Protein AF-A0A1Y3PPB9-F1 (afdb_monomer_lite)

Secondary structure (DSSP, 8-state):
--THHHHTTTT---HHHHHHHHHHHHHHHHHHHHHHHHHHHHHH---S-HHHHHHHHHHHHHHHHHHHHHHHHHHHTTT-TTHHHHHHHHHHHHHHHHHHHHHHHHHHHHH-

Structure (mmCIF, N/CA/C/O backbone):
data_AF-A0A1Y3PPB9-F1
#
_entry.id   AF-A0A1Y3PPB9-F1
#
loop_
_atom_site.group_PDB
_atom_site.id
_atom_site.type_symbol
_atom_site.label_atom_id
_atom_site.label_alt_id
_atom_site.label_comp_id
_atom_site.label_asym_id
_atom_site.label_entity_id
_atom_site.label_seq_id
_atom_site.pdbx_PDB_ins_code
_atom_site.Cartn_x
_atom_site.Cartn_y
_atom_site.Cartn_z
_atom_site.occupancy
_atom_site.B_iso_or_equiv
_atom_site.auth_seq_id
_atom_site.auth_comp_id
_atom_site.auth_asym_id
_atom_site.auth_atom_id
_atom_site.pdbx_PDB_model_num
ATOM 1 N N . MET A 1 1 ? -36.817 0.538 36.610 1.00 51.00 1 MET A N 1
ATOM 2 C CA . MET A 1 1 ? -36.492 -0.016 35.278 1.00 51.00 1 MET A CA 1
ATOM 3 C C . MET A 1 1 ? -35.249 0.720 34.820 1.00 51.00 1 MET A C 1
ATOM 5 O O . MET A 1 1 ? -35.303 1.914 34.554 1.00 51.00 1 MET A O 1
ATOM 9 N N . ASP A 1 2 ? -34.118 0.047 34.987 1.00 46.31 2 ASP A N 1
ATOM 10 C CA . ASP A 1 2 ? -32.889 0.657 35.489 1.00 46.31 2 ASP A CA 1
ATOM 11 C C . ASP A 1 2 ? -31.996 1.282 34.419 1.00 46.31 2 ASP A C 1
ATOM 13 O O . ASP A 1 2 ? -31.704 0.687 33.383 1.00 46.31 2 ASP A O 1
ATOM 17 N N . ILE A 1 3 ? -31.471 2.460 34.759 1.00 57.50 3 ILE A N 1
ATOM 18 C CA . ILE A 1 3 ? -30.460 3.248 34.030 1.00 57.50 3 ILE A CA 1
ATOM 19 C C . ILE A 1 3 ? -29.165 2.429 33.811 1.00 57.50 3 ILE A C 1
ATOM 21 O O . ILE A 1 3 ? -28.386 2.682 32.894 1.00 57.50 3 ILE A O 1
ATOM 25 N N . VAL A 1 4 ? -28.976 1.378 34.613 1.00 53.69 4 VAL A N 1
ATOM 26 C CA . VAL A 1 4 ? -27.880 0.401 34.535 1.00 53.69 4 VAL A CA 1
ATOM 27 C C . VAL A 1 4 ? -27.919 -0.411 33.230 1.00 53.69 4 VAL A C 1
ATOM 29 O O . VAL A 1 4 ? -26.874 -0.803 32.714 1.00 53.69 4 VAL A O 1
ATOM 32 N N . ASN A 1 5 ? -29.100 -0.608 32.634 1.00 50.78 5 ASN A N 1
ATOM 33 C CA . ASN A 1 5 ? -29.252 -1.413 31.418 1.00 50.78 5 ASN A CA 1
ATOM 34 C C . ASN A 1 5 ? -28.851 -0.663 30.130 1.00 50.78 5 ASN A C 1
ATOM 36 O O . ASN A 1 5 ? -28.618 -1.287 29.096 1.00 50.78 5 ASN A O 1
ATOM 40 N N . LEU A 1 6 ? -28.716 0.671 30.180 1.00 48.25 6 LEU A N 1
ATOM 41 C CA . LEU A 1 6 ? -28.335 1.476 29.011 1.00 48.25 6 LEU A CA 1
ATOM 42 C C . LEU A 1 6 ? -26.819 1.454 28.748 1.00 48.25 6 LEU A C 1
ATOM 44 O O . LEU A 1 6 ? -26.386 1.563 27.602 1.00 48.25 6 LEU A O 1
ATOM 48 N N . TYR A 1 7 ? -26.006 1.256 29.791 1.00 45.66 7 TYR A N 1
ATOM 49 C CA . TYR A 1 7 ? -24.545 1.181 29.664 1.00 45.66 7 TYR A CA 1
ATOM 50 C C . TYR A 1 7 ? -24.053 -0.172 29.134 1.00 45.66 7 TYR A C 1
ATOM 52 O O . TYR A 1 7 ? -22.996 -0.234 28.505 1.00 45.66 7 TYR A O 1
ATOM 60 N N . PHE A 1 8 ? -24.826 -1.246 29.311 1.00 44.25 8 PHE A N 1
ATOM 61 C CA . PHE A 1 8 ? -24.428 -2.586 28.865 1.00 44.25 8 PHE A CA 1
ATOM 62 C C . PHE A 1 8 ? -24.563 -2.806 27.348 1.00 44.25 8 PHE A C 1
ATOM 64 O O . PHE A 1 8 ? -23.930 -3.705 26.797 1.00 44.25 8 PHE A O 1
ATOM 71 N N . PHE A 1 9 ? -25.325 -1.965 26.638 1.00 46.69 9 PHE A N 1
ATOM 72 C CA . PHE A 1 9 ? -25.533 -2.100 25.189 1.00 46.69 9 PHE A CA 1
ATOM 73 C C . PHE A 1 9 ? -24.517 -1.344 24.313 1.00 46.69 9 PHE A C 1
ATOM 75 O O . PHE A 1 9 ? -24.491 -1.541 23.097 1.00 46.69 9 PHE A O 1
ATOM 82 N N . SER A 1 10 ? -23.644 -0.511 24.890 1.00 42.28 10 SER A N 1
ATOM 83 C CA . SER A 1 10 ? -22.776 0.389 24.107 1.00 42.28 10 SER A CA 1
ATOM 84 C C . SER A 1 10 ? -21.452 -0.229 23.622 1.00 42.28 10 SER A C 1
ATOM 86 O O . SER A 1 10 ? -20.702 0.439 22.911 1.00 42.28 10 SER A O 1
ATOM 88 N N . GLN A 1 11 ? -21.134 -1.478 23.968 1.00 44.81 11 GLN A N 1
ATOM 89 C CA . GLN A 1 11 ? -19.841 -2.105 23.637 1.00 44.81 11 GLN A CA 1
ATOM 90 C C . GLN A 1 11 ? -19.983 -3.341 22.740 1.00 44.81 11 GLN A C 1
ATOM 92 O O . GLN A 1 11 ? -19.147 -4.242 22.770 1.00 44.81 11 GLN A O 1
ATOM 97 N N . LYS A 1 12 ? -21.006 -3.395 21.875 1.00 44.78 12 LYS A N 1
ATOM 98 C CA . LYS A 1 12 ? -20.983 -4.341 20.749 1.00 44.78 12 LYS A CA 1
ATOM 99 C C . LYS A 1 12 ? -20.010 -3.808 19.695 1.00 44.78 12 LYS A C 1
ATOM 101 O O . LYS A 1 12 ? -20.409 -3.228 18.680 1.00 44.78 12 LYS A O 1
ATOM 106 N N . THR A 1 13 ? -18.713 -3.959 19.968 1.00 52.16 13 THR A N 1
ATOM 107 C CA . THR A 1 13 ? -17.656 -3.791 18.973 1.00 52.16 13 THR A CA 1
ATOM 108 C C . THR A 1 13 ? -18.064 -4.643 17.777 1.00 52.16 13 THR A C 1
ATOM 110 O O . THR A 1 13 ? -18.261 -5.849 17.872 1.00 52.16 13 THR A O 1
ATOM 113 N N . ASN A 1 14 ? -18.365 -3.998 16.651 1.00 54.97 14 ASN A N 1
ATOM 114 C CA . ASN A 1 14 ? -18.750 -4.738 15.458 1.00 54.97 14 ASN A CA 1
ATOM 115 C C . ASN A 1 14 ? -17.511 -5.537 15.025 1.00 54.97 14 ASN A C 1
ATOM 117 O O . ASN A 1 14 ? -16.546 -4.885 14.621 1.00 54.97 14 ASN A O 1
ATOM 121 N N . PRO A 1 15 ? -17.517 -6.881 15.065 1.00 56.66 15 PRO A N 1
ATOM 122 C CA . PRO A 1 15 ? -16.328 -7.693 14.780 1.00 56.66 15 PRO A CA 1
ATOM 123 C C . PRO A 1 15 ? -15.737 -7.386 13.394 1.00 56.66 15 PRO A C 1
ATOM 125 O O . PRO A 1 15 ? -14.522 -7.363 13.215 1.00 56.66 15 PRO A O 1
ATOM 128 N N . ASN A 1 16 ? -16.587 -6.987 12.444 1.00 65.38 16 ASN A N 1
ATOM 129 C CA . ASN A 1 16 ? -16.172 -6.604 11.095 1.00 65.38 16 ASN A CA 1
ATOM 130 C C . ASN A 1 16 ? -15.312 -5.322 11.053 1.00 65.3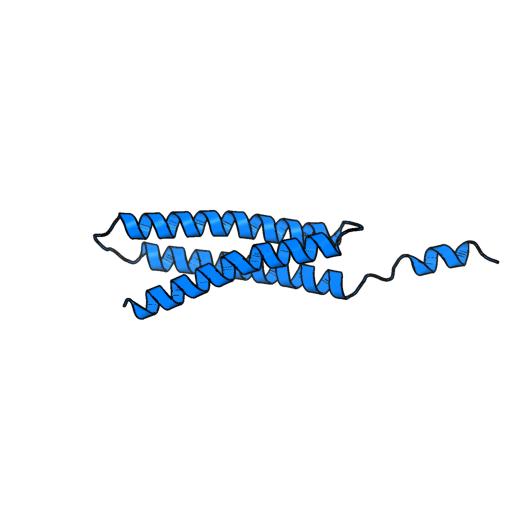8 16 ASN A C 1
ATOM 132 O O . ASN A 1 16 ? -14.542 -5.154 10.117 1.00 65.38 16 ASN A O 1
ATOM 136 N N . ARG A 1 17 ? -15.401 -4.417 12.044 1.00 65.81 17 ARG A N 1
ATOM 137 C CA . ARG A 1 17 ? -14.576 -3.187 12.091 1.00 65.81 17 ARG A CA 1
ATOM 138 C C . ARG A 1 17 ? -13.100 -3.522 12.260 1.00 65.81 17 ARG A C 1
ATOM 140 O O . ARG A 1 17 ? -12.266 -2.988 11.541 1.00 65.81 17 ARG A O 1
ATOM 147 N N . PHE A 1 18 ? -12.811 -4.417 13.199 1.00 72.06 18 PHE A N 1
ATOM 148 C CA . PHE A 1 18 ? -11.450 -4.824 13.514 1.00 72.06 18 PHE A CA 1
ATOM 149 C C . PHE A 1 18 ? -10.828 -5.614 12.360 1.00 72.06 18 PHE A C 1
ATOM 151 O O . PHE A 1 18 ? -9.689 -5.347 11.995 1.00 72.06 18 PHE A O 1
ATOM 158 N N . GLY A 1 19 ? -11.603 -6.514 11.740 1.00 72.75 19 GLY A N 1
ATOM 159 C CA . GLY A 1 19 ? -11.166 -7.279 10.570 1.00 72.75 19 GLY A CA 1
ATOM 160 C C . GLY A 1 19 ? -10.708 -6.379 9.422 1.00 72.75 19 GLY A C 1
ATOM 161 O O . GLY A 1 19 ? -9.553 -6.454 9.028 1.00 72.75 19 GLY A O 1
ATOM 162 N N . PHE A 1 20 ? -11.561 -5.462 8.949 1.00 68.56 20 PHE A N 1
ATOM 163 C CA . PHE A 1 20 ? -11.193 -4.554 7.851 1.00 68.56 20 PHE A CA 1
ATOM 164 C C . PHE A 1 20 ? -9.998 -3.655 8.190 1.00 68.56 20 PHE A C 1
ATOM 166 O O . PHE A 1 20 ? -9.134 -3.438 7.343 1.00 68.56 20 PHE A O 1
ATOM 173 N N . ALA A 1 21 ? -9.924 -3.166 9.428 1.00 71.56 21 ALA A N 1
ATOM 174 C CA . ALA A 1 21 ? -8.815 -2.341 9.887 1.00 71.56 21 ALA A CA 1
ATOM 175 C C . ALA A 1 21 ? -7.488 -3.111 9.861 1.00 71.56 21 ALA A C 1
ATOM 177 O O . ALA A 1 21 ? -6.514 -2.653 9.263 1.00 71.56 21 ALA A O 1
ATOM 178 N N . LEU A 1 22 ? -7.471 -4.315 10.437 1.00 74.06 22 LEU A N 1
ATOM 179 C CA . LEU A 1 22 ? -6.297 -5.179 10.451 1.00 74.06 22 LEU A CA 1
ATOM 180 C C . LEU A 1 22 ? -5.897 -5.603 9.032 1.00 74.06 22 LEU A C 1
ATOM 182 O O . LEU A 1 22 ? -4.720 -5.553 8.691 1.00 74.06 22 LEU A O 1
ATOM 186 N N . THR A 1 23 ? -6.862 -5.956 8.179 1.00 74.12 23 THR A N 1
ATOM 187 C CA . THR A 1 23 ? -6.589 -6.323 6.784 1.00 74.12 23 THR A CA 1
ATOM 188 C C . THR A 1 23 ? -6.014 -5.148 5.995 1.00 74.12 23 THR A C 1
ATOM 190 O O . THR A 1 23 ? -5.052 -5.346 5.262 1.00 74.12 23 THR A O 1
ATOM 193 N N . SER A 1 24 ? -6.533 -3.926 6.169 1.00 72.62 24 SER A N 1
ATOM 194 C CA . SER A 1 24 ? -5.975 -2.722 5.529 1.00 72.62 24 SER A CA 1
ATOM 195 C C . SER A 1 24 ? -4.544 -2.433 5.982 1.00 72.62 24 SER A C 1
ATOM 197 O O . SER A 1 24 ? -3.688 -2.109 5.165 1.00 72.62 24 SER A O 1
ATOM 199 N N . PHE A 1 25 ? -4.260 -2.635 7.271 1.00 74.00 25 PHE A N 1
ATOM 200 C CA . PHE A 1 25 ? -2.926 -2.467 7.830 1.00 74.00 25 PHE A CA 1
ATOM 201 C C . PHE A 1 25 ? -1.936 -3.492 7.259 1.00 74.00 25 PHE A C 1
ATOM 203 O O . PHE A 1 25 ? -0.852 -3.118 6.817 1.00 74.00 25 PHE A O 1
ATOM 210 N N . ILE A 1 26 ? -2.328 -4.771 7.206 1.00 78.31 26 ILE A N 1
ATOM 211 C CA . ILE A 1 26 ? -1.514 -5.851 6.627 1.00 78.31 26 ILE A CA 1
ATOM 212 C C . ILE A 1 26 ? -1.285 -5.615 5.129 1.00 78.31 26 ILE A C 1
ATOM 214 O O . ILE A 1 26 ? -0.151 -5.718 4.669 1.00 78.31 26 ILE A O 1
ATOM 218 N N . LEU A 1 27 ? -2.330 -5.262 4.374 1.00 76.62 27 LEU A N 1
ATOM 219 C CA . LEU A 1 27 ? -2.216 -4.943 2.946 1.00 76.62 27 LEU A CA 1
ATOM 220 C C . LEU A 1 27 ? -1.306 -3.743 2.700 1.00 76.62 27 LEU A C 1
ATOM 222 O O . LEU A 1 27 ? -0.481 -3.798 1.796 1.00 76.62 27 LEU A O 1
ATOM 226 N N . GLY A 1 28 ? -1.418 -2.691 3.511 1.00 74.69 28 GLY A N 1
ATOM 227 C CA . GLY A 1 28 ? -0.544 -1.526 3.414 1.00 74.69 28 GLY A CA 1
ATOM 228 C C . GLY A 1 28 ? 0.922 -1.874 3.675 1.00 74.69 28 GLY A C 1
ATOM 229 O O . GLY A 1 28 ? 1.797 -1.466 2.914 1.00 74.69 28 GLY A O 1
ATOM 230 N N . LEU A 1 29 ? 1.195 -2.683 4.705 1.00 77.75 29 LEU A N 1
ATOM 231 C CA . LEU A 1 29 ? 2.540 -3.190 5.005 1.00 77.75 29 LEU A CA 1
ATOM 232 C C . LEU A 1 29 ? 3.110 -4.030 3.858 1.00 77.75 29 LEU A C 1
ATOM 234 O O . LEU A 1 29 ? 4.241 -3.798 3.433 1.00 77.75 29 LEU A O 1
ATOM 238 N N . LEU A 1 30 ? 2.325 -4.974 3.332 1.00 79.31 30 LEU A N 1
ATOM 239 C CA . LEU A 1 30 ? 2.720 -5.786 2.180 1.00 79.31 30 LEU A CA 1
ATOM 240 C C . LEU A 1 30 ? 2.943 -4.927 0.933 1.00 79.31 30 LEU A C 1
ATOM 242 O O . LEU A 1 30 ? 3.903 -5.155 0.204 1.00 79.31 30 LEU A O 1
ATOM 246 N N . GLY A 1 31 ? 2.099 -3.916 0.717 1.00 78.00 31 GLY A N 1
ATOM 247 C CA . GLY A 1 31 ? 2.231 -2.952 -0.368 1.00 78.00 31 GLY A CA 1
ATOM 248 C C . GLY A 1 31 ? 3.551 -2.190 -0.307 1.00 78.00 31 GLY A C 1
ATOM 249 O O . GLY A 1 31 ? 4.241 -2.109 -1.316 1.00 78.00 31 GLY A O 1
ATOM 250 N N . ILE A 1 32 ? 3.948 -1.700 0.873 1.00 77.88 32 ILE A N 1
ATOM 251 C CA . ILE A 1 32 ? 5.250 -1.040 1.074 1.00 77.88 32 ILE A CA 1
ATOM 252 C C . ILE A 1 32 ? 6.408 -2.004 0.786 1.00 77.88 32 ILE A C 1
ATOM 254 O O . ILE A 1 32 ? 7.380 -1.624 0.136 1.00 77.88 32 ILE A O 1
ATOM 258 N N . LEU A 1 33 ? 6.304 -3.251 1.245 1.00 81.50 33 LEU A N 1
ATOM 259 C CA . LEU A 1 33 ? 7.348 -4.260 1.065 1.00 81.50 33 LEU A CA 1
ATOM 260 C C . LEU A 1 33 ? 7.534 -4.610 -0.423 1.00 81.50 33 LEU A C 1
ATOM 262 O O . LEU A 1 33 ? 8.660 -4.639 -0.912 1.00 81.50 33 LEU A O 1
ATOM 266 N N . LEU A 1 34 ? 6.432 -4.773 -1.162 1.00 80.94 34 LEU A N 1
ATOM 267 C CA . LEU A 1 34 ? 6.429 -4.948 -2.621 1.00 80.94 34 LEU A CA 1
ATOM 268 C C . LEU A 1 34 ? 7.020 -3.746 -3.361 1.00 80.94 34 LEU A C 1
ATOM 270 O O . LEU A 1 34 ? 7.756 -3.915 -4.327 1.00 80.94 34 LEU A O 1
ATOM 274 N N . LEU A 1 35 ? 6.728 -2.533 -2.899 1.00 81.25 35 LEU A N 1
ATOM 275 C CA . LEU A 1 35 ? 7.258 -1.295 -3.470 1.00 81.25 35 LEU A CA 1
ATOM 276 C C . LEU A 1 35 ? 8.784 -1.222 -3.323 1.00 81.25 35 LEU A C 1
ATOM 278 O O . LEU A 1 35 ? 9.479 -0.785 -4.238 1.00 81.25 35 LEU A O 1
ATOM 282 N N . LEU A 1 36 ? 9.307 -1.706 -2.195 1.00 80.81 36 LEU A N 1
ATOM 283 C CA . LEU A 1 36 ? 10.742 -1.787 -1.936 1.00 80.81 36 LEU A CA 1
ATOM 284 C C . LEU A 1 36 ? 11.421 -2.816 -2.854 1.00 80.81 36 LEU A C 1
ATOM 286 O O . LEU A 1 36 ? 12.474 -2.523 -3.415 1.00 80.81 36 LEU A O 1
ATOM 290 N N . VAL A 1 37 ? 10.786 -3.974 -3.074 1.00 81.38 37 VAL A N 1
ATOM 291 C CA . VAL A 1 37 ? 11.243 -4.967 -4.063 1.00 81.38 37 VAL A CA 1
ATOM 292 C C . VAL A 1 37 ? 11.266 -4.359 -5.465 1.00 81.38 37 VAL A C 1
ATOM 294 O O . VAL A 1 37 ? 12.295 -4.430 -6.128 1.00 81.38 37 VAL A O 1
ATOM 297 N N . LEU A 1 38 ? 10.185 -3.686 -5.879 1.00 78.31 38 LEU A N 1
ATOM 298 C CA . LEU A 1 38 ? 10.102 -3.015 -7.178 1.00 78.31 38 LEU A CA 1
ATOM 299 C C . LEU A 1 38 ? 11.248 -2.008 -7.361 1.00 78.31 38 LEU A C 1
ATOM 301 O O . LEU A 1 38 ? 11.888 -2.006 -8.405 1.00 78.31 38 LEU A O 1
ATOM 305 N N . PHE A 1 39 ? 11.554 -1.190 -6.348 1.00 76.50 39 PHE A N 1
ATOM 306 C CA . PHE A 1 39 ? 12.665 -0.233 -6.413 1.00 76.50 39 PHE A CA 1
ATOM 307 C C . PHE A 1 39 ? 14.027 -0.905 -6.603 1.00 76.50 39 PHE A C 1
ATOM 309 O O . PHE A 1 39 ? 14.841 -0.406 -7.377 1.00 76.50 39 PHE A O 1
ATOM 316 N N . ILE A 1 40 ? 14.277 -2.024 -5.917 1.00 77.62 40 ILE A N 1
ATOM 317 C CA . ILE A 1 40 ? 15.527 -2.783 -6.061 1.00 77.62 40 ILE A CA 1
ATOM 318 C C . ILE A 1 40 ? 15.620 -3.377 -7.469 1.00 77.62 40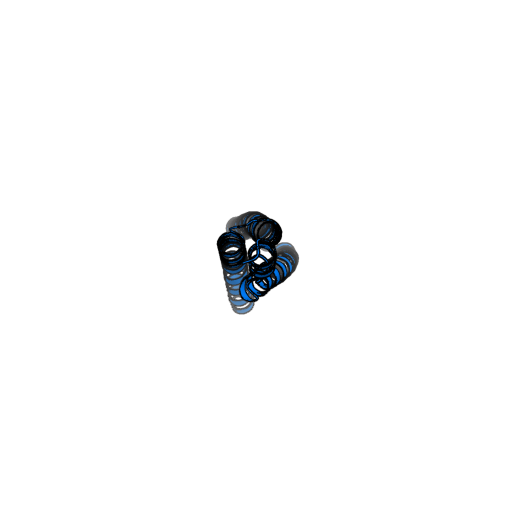 ILE A C 1
ATOM 320 O O . ILE A 1 40 ? 16.650 -3.226 -8.121 1.00 77.62 40 ILE A O 1
ATOM 324 N N . THR A 1 41 ? 14.547 -4.007 -7.956 1.00 74.12 41 THR A N 1
ATOM 325 C CA . THR A 1 41 ? 14.518 -4.629 -9.286 1.00 74.12 41 THR A CA 1
ATOM 326 C C . THR A 1 41 ? 14.698 -3.579 -10.380 1.00 74.12 41 THR A C 1
ATOM 328 O O . THR A 1 41 ? 15.612 -3.688 -11.187 1.00 74.12 41 THR A O 1
ATOM 331 N N . VAL A 1 42 ? 13.911 -2.503 -10.351 1.00 72.00 42 VAL A N 1
ATOM 332 C CA . VAL A 1 42 ? 13.970 -1.407 -11.332 1.00 72.00 42 VAL A CA 1
ATOM 333 C C . VAL A 1 42 ? 15.318 -0.680 -11.277 1.00 72.00 42 VAL A C 1
ATOM 335 O O . VAL A 1 42 ? 15.881 -0.374 -12.321 1.00 72.00 42 VAL A O 1
ATOM 338 N N . GLY A 1 43 ? 15.875 -0.448 -10.083 1.00 67.81 43 GLY A N 1
ATOM 339 C CA . GLY A 1 43 ? 17.188 0.187 -9.916 1.00 67.81 43 GLY A CA 1
ATOM 340 C C . GLY A 1 43 ? 18.370 -0.688 -10.345 1.00 67.81 43 GLY A C 1
ATOM 341 O O . GLY A 1 43 ? 19.447 -0.162 -10.615 1.00 67.81 43 GLY A O 1
ATOM 342 N N . SER A 1 44 ? 18.183 -2.010 -10.417 1.00 67.94 44 SER A N 1
ATOM 343 C CA . SER A 1 44 ? 19.205 -2.950 -10.893 1.00 67.94 44 SER A CA 1
ATOM 344 C C . SER A 1 44 ? 19.247 -3.095 -12.417 1.00 67.94 44 SER A C 1
ATOM 346 O O . SER A 1 44 ? 20.255 -3.555 -12.953 1.00 67.94 44 SER A O 1
ATOM 348 N N . ILE A 1 45 ? 18.189 -2.678 -13.124 1.00 66.50 45 ILE A N 1
ATOM 349 C CA . ILE A 1 45 ? 18.121 -2.772 -14.583 1.00 66.50 45 ILE A CA 1
ATOM 350 C C . ILE A 1 45 ? 18.829 -1.558 -15.192 1.00 66.50 45 ILE A C 1
ATOM 352 O O . ILE A 1 45 ? 18.292 -0.457 -15.296 1.00 66.50 45 ILE A O 1
ATOM 356 N N . GLN A 1 46 ? 20.072 -1.772 -15.606 1.00 56.69 46 GLN A N 1
ATOM 357 C CA . GLN A 1 46 ? 20.882 -0.804 -16.338 1.00 56.69 46 GLN A CA 1
ATOM 358 C C . GLN A 1 46 ? 20.408 -0.793 -17.801 1.00 56.69 46 GLN A C 1
ATOM 360 O O . GLN A 1 46 ? 20.834 -1.630 -18.590 1.00 56.69 46 GLN A O 1
ATOM 365 N N . SER A 1 47 ? 19.480 0.088 -18.185 1.00 55.22 47 SER A N 1
ATOM 366 C CA . SER A 1 47 ? 19.064 0.163 -19.596 1.00 55.22 47 SER A CA 1
ATOM 367 C C . SER A 1 47 ? 18.758 1.578 -20.084 1.00 55.22 47 SER A C 1
ATOM 369 O O . SER A 1 47 ? 18.313 2.442 -19.336 1.00 55.22 47 SER A O 1
ATOM 371 N N . GLU A 1 48 ? 19.036 1.786 -21.372 1.00 54.53 48 GLU A N 1
ATOM 372 C CA . GLU A 1 48 ? 19.156 3.067 -22.083 1.00 54.53 48 GLU A CA 1
ATOM 373 C C . GLU A 1 48 ? 17.835 3.845 -22.283 1.00 54.53 48 GLU A C 1
ATOM 375 O O . GLU A 1 48 ? 17.829 4.916 -22.888 1.00 54.53 48 GLU A O 1
ATOM 380 N N . THR A 1 49 ? 16.699 3.348 -21.784 1.00 59.16 49 THR A N 1
ATOM 381 C CA . THR A 1 49 ? 15.377 3.977 -21.964 1.00 59.16 49 THR A CA 1
ATOM 382 C C . THR A 1 49 ? 14.918 4.732 -20.716 1.00 59.16 49 THR A C 1
ATOM 384 O O . THR A 1 49 ? 13.956 4.336 -20.057 1.00 59.16 49 THR A O 1
ATOM 387 N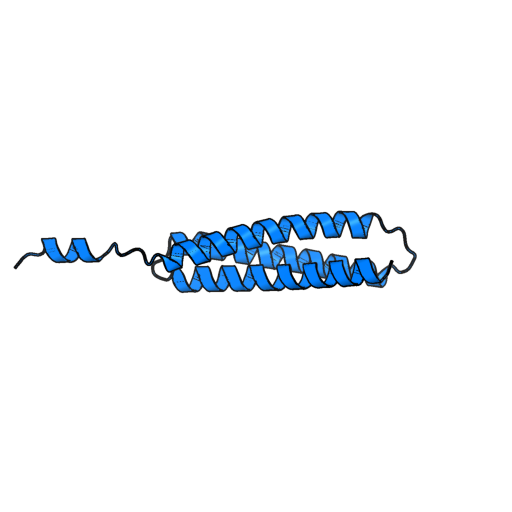 N . ASP A 1 50 ? 15.581 5.850 -20.418 1.00 66.62 50 ASP A N 1
ATOM 388 C CA . ASP A 1 50 ? 15.375 6.703 -19.228 1.00 66.62 50 ASP A CA 1
ATOM 389 C C . ASP A 1 50 ? 13.902 7.064 -18.923 1.00 66.62 50 ASP A C 1
ATOM 391 O O . ASP A 1 50 ? 13.503 7.212 -17.766 1.00 66.62 50 ASP A O 1
ATOM 395 N N . SER A 1 51 ? 13.049 7.193 -19.946 1.00 70.31 51 SER A N 1
ATOM 396 C CA . SER A 1 51 ? 11.671 7.675 -19.779 1.00 70.31 51 SER A CA 1
ATOM 397 C C . SER A 1 51 ? 10.714 6.654 -19.150 1.00 70.31 51 SER A C 1
ATOM 399 O O . SER A 1 51 ? 9.835 7.040 -18.375 1.00 70.31 51 SER A O 1
ATOM 401 N N . ALA A 1 52 ? 10.878 5.358 -19.435 1.00 71.31 52 ALA A N 1
ATOM 402 C CA . ALA A 1 52 ? 10.023 4.308 -18.876 1.00 71.31 52 ALA A CA 1
ATOM 403 C C . ALA A 1 52 ? 10.328 4.072 -17.387 1.00 71.31 52 ALA A C 1
ATOM 405 O O . ALA A 1 52 ? 9.412 3.972 -16.569 1.00 71.31 52 ALA A O 1
ATOM 406 N N . TYR A 1 53 ? 11.611 4.083 -17.016 1.00 73.81 53 TYR A N 1
ATOM 407 C CA . TYR A 1 53 ? 12.059 3.940 -15.627 1.00 73.81 53 TYR A CA 1
ATOM 408 C C . TYR A 1 53 ? 11.637 5.125 -14.757 1.00 73.81 53 TYR A C 1
ATOM 410 O O . TYR A 1 53 ? 11.177 4.931 -13.629 1.00 73.81 53 TYR A O 1
ATOM 418 N N . ALA A 1 54 ? 11.696 6.348 -15.297 1.00 74.88 54 ALA A N 1
ATOM 419 C CA . ALA A 1 54 ? 11.190 7.535 -14.613 1.00 74.88 54 ALA A CA 1
ATOM 420 C C . ALA A 1 54 ? 9.677 7.444 -14.325 1.00 74.88 54 ALA A C 1
ATOM 422 O O . ALA A 1 54 ? 9.231 7.790 -13.227 1.00 74.88 54 ALA A O 1
ATOM 423 N N . ALA A 1 55 ? 8.888 6.928 -15.276 1.00 77.00 55 ALA A N 1
ATOM 424 C CA . ALA A 1 55 ? 7.449 6.732 -15.094 1.00 77.00 55 ALA A CA 1
ATOM 425 C C . ALA A 1 55 ? 7.141 5.686 -14.006 1.00 77.00 55 ALA A C 1
ATOM 427 O O . ALA A 1 55 ? 6.293 5.925 -13.144 1.00 77.00 55 ALA A O 1
ATOM 428 N N . VAL A 1 56 ? 7.869 4.562 -13.989 1.00 78.38 56 VAL A N 1
ATOM 429 C CA . VAL A 1 56 ? 7.737 3.527 -12.948 1.00 78.38 56 VAL A CA 1
ATOM 430 C C . VAL A 1 56 ? 8.110 4.080 -11.568 1.00 78.38 56 VAL A C 1
ATOM 432 O O . VAL A 1 56 ? 7.377 3.858 -10.603 1.00 78.38 56 VAL A O 1
ATOM 435 N N . GLY A 1 57 ? 9.182 4.874 -11.474 1.00 77.62 57 GLY A N 1
ATOM 436 C CA . GLY A 1 57 ? 9.579 5.552 -10.237 1.00 77.62 57 GLY A CA 1
ATOM 437 C C . GLY A 1 57 ? 8.509 6.514 -9.705 1.00 77.62 57 GLY A C 1
ATOM 438 O O . GLY A 1 57 ? 8.193 6.489 -8.513 1.00 77.62 57 GLY A O 1
ATOM 439 N N . MET A 1 58 ? 7.881 7.314 -10.576 1.00 80.06 58 MET A N 1
ATOM 440 C CA . MET A 1 58 ? 6.760 8.183 -10.184 1.00 80.06 58 MET A CA 1
ATOM 441 C C . MET A 1 58 ? 5.548 7.388 -9.685 1.00 80.06 58 MET A C 1
ATOM 443 O O . MET A 1 58 ? 4.973 7.742 -8.654 1.00 80.06 58 MET A O 1
ATOM 447 N N . ILE A 1 59 ? 5.171 6.305 -10.376 1.00 81.88 59 ILE A N 1
ATOM 448 C CA . ILE A 1 59 ? 4.053 5.438 -9.966 1.00 81.88 59 ILE A CA 1
ATOM 449 C C . ILE A 1 59 ? 4.339 4.799 -8.603 1.00 81.88 59 ILE A C 1
ATOM 451 O O . ILE A 1 59 ? 3.444 4.728 -7.755 1.00 81.88 59 ILE A O 1
ATOM 455 N N . ALA A 1 60 ? 5.583 4.380 -8.363 1.00 80.00 60 ALA A N 1
ATOM 456 C CA . ALA A 1 60 ? 6.007 3.831 -7.084 1.00 80.00 60 ALA A CA 1
ATOM 457 C C . ALA A 1 60 ? 5.890 4.876 -5.959 1.00 80.00 60 ALA A C 1
ATOM 459 O O . ALA A 1 60 ? 5.285 4.596 -4.927 1.00 80.00 60 ALA A O 1
ATOM 460 N N . ILE A 1 61 ? 6.361 6.111 -6.161 1.00 83.19 61 ILE A N 1
ATOM 461 C CA . ILE A 1 61 ? 6.229 7.185 -5.158 1.00 83.19 61 ILE A CA 1
ATOM 462 C C . ILE A 1 61 ? 4.754 7.499 -4.868 1.00 83.19 61 ILE A C 1
ATOM 464 O O . ILE A 1 61 ? 4.360 7.611 -3.705 1.00 83.19 61 ILE A O 1
ATOM 468 N N . LEU A 1 62 ? 3.914 7.593 -5.902 1.00 84.81 62 LEU A N 1
ATOM 469 C CA . LEU A 1 62 ? 2.481 7.839 -5.728 1.00 84.81 62 LEU A CA 1
ATOM 470 C C . LEU A 1 62 ? 1.818 6.702 -4.931 1.00 84.81 62 LEU A C 1
ATOM 472 O O . LEU A 1 62 ? 1.048 6.947 -4.002 1.00 84.81 62 LEU A O 1
ATOM 476 N N . SER A 1 63 ? 2.177 5.456 -5.247 1.00 83.44 63 SER A N 1
ATOM 477 C CA . SER A 1 63 ? 1.682 4.257 -4.563 1.00 83.44 63 SER A CA 1
ATOM 478 C C . SER A 1 63 ? 2.103 4.204 -3.094 1.00 83.44 63 SER A C 1
ATOM 480 O O . SER A 1 63 ? 1.335 3.731 -2.255 1.00 83.44 63 SER A O 1
ATOM 482 N N . LEU A 1 64 ? 3.291 4.720 -2.763 1.00 82.88 64 LEU A N 1
ATOM 483 C CA . LEU A 1 64 ? 3.773 4.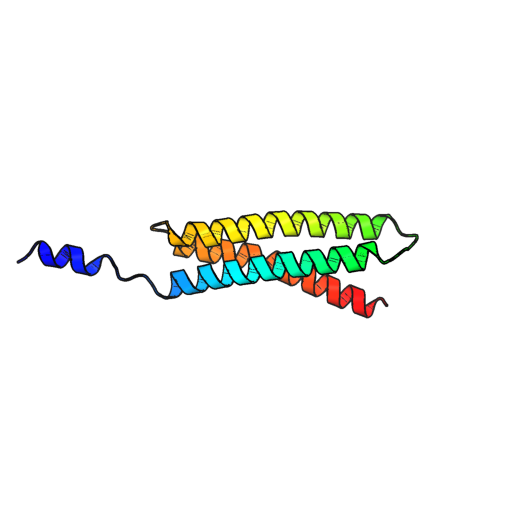837 -1.387 1.00 82.88 64 LEU A CA 1
ATOM 484 C C . LEU A 1 64 ? 2.891 5.807 -0.592 1.00 82.88 64 LEU A C 1
ATOM 486 O O . LEU A 1 64 ? 2.412 5.461 0.487 1.00 82.88 64 LEU A O 1
ATOM 490 N N . ILE A 1 65 ? 2.634 6.996 -1.146 1.00 86.56 65 ILE A N 1
ATOM 491 C CA . ILE A 1 65 ? 1.796 8.021 -0.505 1.00 86.56 65 ILE A CA 1
ATOM 492 C C . ILE A 1 65 ? 0.391 7.468 -0.246 1.00 86.56 65 ILE A C 1
ATOM 494 O O . ILE A 1 65 ? -0.122 7.573 0.868 1.00 86.56 65 ILE A O 1
ATOM 498 N N . VAL A 1 66 ? -0.215 6.828 -1.249 1.00 86.56 66 VAL A N 1
ATOM 499 C CA . VAL A 1 66 ? -1.561 6.253 -1.129 1.00 86.56 66 VAL A CA 1
ATOM 500 C C . VAL A 1 66 ? -1.597 5.127 -0.085 1.00 86.56 66 VAL A C 1
ATOM 502 O O . VAL A 1 66 ? -2.522 5.089 0.727 1.00 86.56 66 VAL A O 1
ATOM 505 N N . ASN A 1 67 ? -0.572 4.268 -0.023 1.00 83.62 67 ASN A N 1
ATOM 506 C CA . ASN A 1 67 ? -0.477 3.231 1.011 1.00 83.62 67 ASN A CA 1
ATOM 507 C C . ASN A 1 67 ? -0.350 3.810 2.423 1.00 83.62 67 ASN A C 1
ATOM 509 O O . ASN A 1 67 ? -1.004 3.314 3.339 1.00 83.62 67 ASN A O 1
ATOM 513 N N . ILE A 1 68 ? 0.438 4.874 2.606 1.00 85.06 68 ILE A N 1
ATOM 514 C CA . ILE A 1 68 ? 0.553 5.562 3.899 1.00 85.06 68 ILE A CA 1
ATOM 515 C C . ILE A 1 68 ? -0.816 6.105 4.329 1.00 85.06 68 ILE A C 1
ATOM 517 O O . ILE A 1 68 ? -1.225 5.897 5.471 1.00 85.06 68 ILE A O 1
ATOM 521 N N . ILE A 1 69 ? -1.563 6.736 3.417 1.00 87.12 69 ILE A N 1
ATOM 522 C CA . ILE A 1 69 ? -2.922 7.226 3.704 1.00 87.12 69 ILE A CA 1
ATOM 523 C C . ILE A 1 69 ? -3.855 6.058 4.060 1.00 87.12 69 ILE A C 1
ATOM 525 O O . ILE A 1 69 ? -4.614 6.153 5.027 1.00 87.12 69 ILE A O 1
ATOM 529 N N . GLY A 1 70 ? -3.767 4.941 3.332 1.00 82.75 70 GLY A N 1
ATOM 530 C CA . GLY A 1 70 ? -4.532 3.725 3.613 1.00 82.75 70 GLY A CA 1
ATOM 531 C C . GLY A 1 70 ? -4.271 3.172 5.018 1.00 82.75 70 GLY A C 1
ATOM 532 O O . GLY A 1 70 ? -5.214 2.906 5.767 1.00 82.75 70 GLY A O 1
ATOM 533 N N . ILE A 1 71 ? -3.000 3.116 5.427 1.00 81.56 71 ILE A N 1
ATOM 534 C CA . ILE A 1 71 ? -2.578 2.711 6.777 1.00 81.56 71 ILE A CA 1
ATOM 535 C C . ILE A 1 71 ? -3.108 3.683 7.838 1.00 81.56 71 ILE A C 1
ATOM 537 O O . ILE A 1 71 ? -3.617 3.241 8.868 1.00 81.56 71 ILE A O 1
ATOM 541 N N . ILE A 1 72 ? -3.035 4.997 7.596 1.00 85.56 72 ILE A N 1
ATOM 542 C CA . ILE A 1 72 ? -3.553 6.018 8.522 1.00 85.56 72 ILE A CA 1
ATOM 543 C C . ILE A 1 72 ? -5.064 5.847 8.715 1.00 85.56 72 ILE A C 1
ATOM 545 O O . ILE A 1 72 ? -5.540 5.854 9.850 1.00 85.56 72 ILE A O 1
ATOM 549 N N . PHE A 1 73 ? -5.830 5.644 7.640 1.00 82.75 73 PHE A N 1
ATOM 550 C CA . PHE A 1 73 ? -7.272 5.391 7.733 1.00 82.75 73 PHE A CA 1
ATOM 551 C C . PHE A 1 73 ? -7.593 4.058 8.418 1.00 82.75 73 PHE A C 1
ATOM 553 O O . PHE A 1 73 ? -8.490 4.014 9.267 1.00 82.75 73 PHE A O 1
ATOM 560 N N . GLY A 1 74 ? -6.809 3.011 8.155 1.00 79.50 74 GLY A N 1
ATOM 561 C CA . GLY A 1 74 ? -6.862 1.755 8.902 1.00 79.50 74 GLY A CA 1
ATOM 562 C C . GLY A 1 74 ? -6.646 1.971 10.402 1.00 79.50 74 GLY A C 1
ATOM 563 O O . GLY A 1 74 ? -7.440 1.502 11.214 1.00 79.50 74 GLY A O 1
ATOM 564 N N . ALA A 1 75 ? -5.651 2.769 10.793 1.00 80.06 75 ALA A N 1
ATOM 565 C CA . ALA A 1 75 ? -5.366 3.077 12.194 1.00 80.06 75 ALA A CA 1
ATOM 566 C C . ALA A 1 75 ? -6.452 3.954 12.854 1.00 80.06 75 ALA A C 1
ATOM 568 O O . ALA A 1 75 ? -6.857 3.706 13.993 1.00 80.06 75 ALA A O 1
ATOM 569 N N . LEU A 1 76 ? -6.968 4.964 12.143 1.00 80.31 76 LEU A N 1
ATOM 570 C CA . LEU A 1 76 ? -8.029 5.852 12.639 1.00 80.31 76 LEU A CA 1
ATOM 571 C C . LEU A 1 76 ? -9.358 5.119 12.860 1.00 80.31 76 LEU A C 1
ATOM 573 O O . LEU A 1 76 ? -10.157 5.523 13.715 1.00 80.31 76 LEU A O 1
ATOM 577 N N . SER A 1 77 ? -9.577 4.015 12.147 1.00 80.44 77 SER A N 1
ATOM 578 C CA . SER A 1 77 ? -10.772 3.188 12.297 1.00 80.44 77 SER A CA 1
ATOM 579 C C . SER A 1 77 ? -10.931 2.565 13.692 1.00 80.44 77 SER A C 1
ATOM 581 O O . SER A 1 77 ? -12.059 2.324 14.126 1.00 80.44 77 SER A O 1
ATOM 583 N N . PHE A 1 78 ? -9.830 2.372 14.430 1.00 71.06 78 PHE A N 1
ATOM 584 C CA . PHE A 1 78 ? -9.858 1.828 15.791 1.00 71.06 78 PHE A CA 1
ATOM 585 C C . PHE A 1 78 ? -10.352 2.835 16.837 1.00 71.06 78 PHE A C 1
ATOM 587 O O . PHE A 1 78 ? -10.828 2.429 17.895 1.00 71.06 78 PHE A O 1
ATOM 594 N N . LYS A 1 79 ? -10.243 4.143 16.563 1.00 74.69 79 LYS A N 1
ATOM 595 C CA . LYS A 1 79 ? -10.511 5.209 17.547 1.00 74.69 79 LYS A CA 1
ATOM 596 C C . LYS A 1 79 ? -11.827 5.959 17.327 1.00 74.69 79 LYS A C 1
ATOM 598 O O . LYS A 1 79 ? -12.242 6.710 18.202 1.00 74.69 79 LYS A O 1
ATOM 603 N N . THR A 1 80 ? -12.485 5.794 16.179 1.00 73.25 80 THR A N 1
ATOM 604 C CA . THR A 1 80 ? -13.647 6.612 15.789 1.00 73.25 80 THR A CA 1
ATOM 605 C C . THR A 1 80 ? -14.978 5.857 15.855 1.00 73.25 80 THR A C 1
ATOM 607 O O . THR A 1 80 ? -15.083 4.682 15.496 1.00 73.25 80 THR A O 1
ATOM 610 N N . SER A 1 81 ? -16.053 6.560 16.242 1.00 68.44 81 SER A N 1
ATOM 611 C CA . SER A 1 81 ? -17.434 6.038 16.224 1.00 68.44 81 SER A CA 1
ATOM 612 C C . SER A 1 81 ? -17.862 5.571 14.821 1.00 68.44 81 SER A C 1
ATOM 614 O O . SER A 1 81 ? -18.544 4.546 14.687 1.00 68.44 81 SER A O 1
ATOM 616 N N . ASN A 1 82 ? -17.342 6.242 13.785 1.00 67.62 82 ASN A N 1
ATOM 617 C CA . ASN A 1 82 ? -17.483 5.925 12.359 1.00 67.62 82 ASN A CA 1
ATOM 618 C C . ASN A 1 82 ? -16.410 4.963 11.812 1.00 67.62 82 ASN A C 1
ATOM 620 O O . ASN A 1 82 ? -16.235 4.862 10.598 1.00 67.62 82 ASN A O 1
ATOM 624 N N . GLY A 1 83 ? -15.718 4.210 12.673 1.00 70.06 83 GLY A N 1
ATOM 625 C CA . GLY A 1 83 ? -14.578 3.368 12.297 1.00 70.06 83 GLY A CA 1
ATOM 626 C C . GLY A 1 83 ? -14.815 2.393 11.135 1.00 70.06 83 GLY A C 1
ATOM 627 O O . GLY A 1 83 ? -13.886 2.104 10.394 1.00 70.06 83 GLY A O 1
ATOM 628 N N . LYS A 1 84 ? -16.058 1.948 10.876 1.00 74.88 84 LYS A N 1
ATOM 629 C CA . LYS A 1 84 ? -16.369 1.129 9.681 1.00 74.88 84 LYS A CA 1
ATOM 630 C C . LYS A 1 84 ? -15.985 1.826 8.370 1.00 74.88 84 LYS A C 1
ATOM 632 O O . LYS A 1 84 ? -15.398 1.185 7.508 1.00 74.88 84 LYS A O 1
ATOM 637 N N . GLY A 1 85 ? -16.314 3.111 8.224 1.00 75.81 85 GLY A N 1
ATOM 638 C CA . GLY A 1 85 ? -16.042 3.862 6.996 1.00 75.81 85 GLY A CA 1
ATOM 639 C C . GLY A 1 85 ? -14.546 4.056 6.769 1.00 75.81 85 GLY A C 1
ATOM 640 O O . GLY A 1 85 ? -14.055 3.821 5.671 1.00 75.81 85 GLY A O 1
ATOM 641 N N . PHE A 1 86 ? -13.809 4.379 7.834 1.00 80.06 86 PHE A N 1
ATOM 642 C CA . PHE A 1 86 ? -12.354 4.522 7.781 1.00 80.06 86 PHE A CA 1
ATOM 643 C C . PHE A 1 86 ? -11.636 3.198 7.504 1.00 80.06 86 PHE A C 1
ATOM 645 O O . PHE A 1 86 ? -10.685 3.184 6.732 1.00 80.06 86 PHE A O 1
ATOM 652 N N . ALA A 1 87 ? -12.118 2.080 8.055 1.00 76.38 87 ALA A N 1
ATOM 653 C CA . ALA A 1 87 ? -11.545 0.763 7.779 1.00 76.38 87 ALA A CA 1
ATOM 654 C C . ALA A 1 87 ? -11.715 0.360 6.303 1.00 76.38 87 ALA A C 1
ATOM 656 O O . ALA A 1 87 ? -10.774 -0.133 5.688 1.00 76.38 87 ALA A O 1
ATOM 657 N N . ILE A 1 88 ? -12.892 0.613 5.715 1.00 80.12 88 ILE A N 1
ATOM 658 C CA . ILE A 1 88 ? -13.150 0.344 4.291 1.00 80.12 88 ILE A CA 1
ATOM 659 C C . ILE A 1 88 ? -12.320 1.281 3.410 1.00 80.12 88 ILE A C 1
ATOM 661 O O . ILE A 1 88 ? -11.692 0.822 2.463 1.00 80.12 88 ILE A O 1
ATOM 665 N N . ALA A 1 89 ? -12.278 2.577 3.730 1.00 82.31 89 ALA A N 1
ATOM 666 C CA . ALA A 1 89 ? -11.478 3.542 2.981 1.00 82.31 89 ALA A CA 1
ATOM 667 C C . ALA A 1 89 ? -9.987 3.180 3.019 1.00 82.31 89 ALA A C 1
ATOM 669 O O . ALA A 1 89 ? -9.341 3.160 1.977 1.00 82.31 89 ALA A O 1
ATOM 670 N N . GLY A 1 90 ? -9.463 2.825 4.196 1.00 81.00 90 GLY A N 1
ATOM 671 C CA . GLY A 1 90 ? -8.089 2.354 4.354 1.00 81.00 90 GLY A CA 1
ATOM 672 C C . GLY A 1 90 ? -7.812 1.099 3.530 1.00 81.00 90 GLY A C 1
ATOM 673 O O . GLY A 1 90 ? -6.827 1.042 2.803 1.00 81.00 90 GLY A O 1
ATOM 674 N N . PHE A 1 91 ? -8.727 0.127 3.567 1.00 80.06 91 PHE A N 1
ATOM 675 C CA . PHE A 1 91 ? -8.620 -1.099 2.777 1.00 80.06 91 PHE A CA 1
ATOM 676 C C . PHE A 1 91 ? -8.580 -0.819 1.272 1.00 80.06 91 PHE A C 1
ATOM 678 O O . PHE A 1 91 ? -7.680 -1.297 0.590 1.00 80.06 91 PHE A O 1
ATOM 685 N N . VAL A 1 92 ? -9.519 -0.021 0.755 1.00 83.50 92 VAL A N 1
ATOM 686 C CA . VAL A 1 92 ? -9.586 0.312 -0.676 1.00 83.50 92 VAL A CA 1
ATOM 687 C C . VAL A 1 92 ? -8.341 1.083 -1.113 1.00 83.50 92 VAL A C 1
ATOM 689 O O . VAL A 1 92 ? -7.759 0.760 -2.148 1.00 83.50 92 VAL A O 1
ATOM 692 N N . LEU A 1 93 ? -7.895 2.054 -0.310 1.00 84.94 93 LEU A N 1
ATOM 693 C CA . LEU A 1 93 ? -6.698 2.840 -0.606 1.00 84.94 93 LEU A CA 1
ATOM 694 C C . LEU A 1 93 ? -5.422 2.002 -0.583 1.00 84.94 93 LEU A C 1
ATOM 696 O O . LEU A 1 93 ? -4.546 2.267 -1.387 1.00 84.94 93 LEU A O 1
ATOM 700 N N . SER A 1 94 ? -5.302 0.988 0.272 1.00 84.19 94 SER A N 1
ATOM 701 C CA . SER A 1 94 ? -4.143 0.084 0.242 1.00 84.19 94 SER A CA 1
ATOM 702 C C . SER A 1 94 ? -4.236 -0.971 -0.868 1.00 84.19 94 SER A C 1
ATOM 704 O O . SER A 1 94 ? -3.214 -1.392 -1.406 1.00 84.19 94 SER A O 1
ATOM 706 N N . LEU A 1 95 ? -5.448 -1.386 -1.255 1.00 83.06 95 LEU A N 1
ATOM 707 C CA . LEU A 1 95 ? -5.653 -2.430 -2.263 1.00 83.06 95 LEU A CA 1
ATOM 708 C C . LEU A 1 95 ? -5.295 -1.964 -3.681 1.00 83.06 95 LEU A C 1
ATOM 710 O O . LEU A 1 95 ? -4.648 -2.704 -4.416 1.00 83.06 95 LEU A O 1
ATOM 714 N N . VAL A 1 96 ? -5.695 -0.749 -4.067 1.00 84.69 96 VAL A N 1
ATOM 715 C CA . VAL A 1 96 ? -5.408 -0.190 -5.402 1.00 84.69 96 VAL A CA 1
ATOM 716 C C . VAL A 1 96 ? -3.904 -0.193 -5.732 1.00 84.69 96 VAL A C 1
ATOM 718 O O . VAL A 1 96 ? -3.537 -0.825 -6.724 1.00 84.69 96 VAL A O 1
ATOM 721 N N . PRO A 1 97 ? -3.019 0.430 -4.924 1.00 82.62 97 PRO A N 1
ATOM 722 C CA . PRO A 1 97 ? -1.584 0.442 -5.185 1.00 82.62 97 PRO A CA 1
ATOM 723 C C . PRO A 1 97 ? -0.971 -0.961 -5.122 1.00 82.62 97 PRO A C 1
ATOM 725 O O . PRO A 1 97 ? -0.081 -1.275 -5.911 1.00 82.62 97 PRO A O 1
ATOM 728 N N . PHE A 1 98 ? -1.461 -1.828 -4.226 1.00 82.12 98 PHE A N 1
ATOM 729 C CA . PHE A 1 98 ? -1.015 -3.220 -4.148 1.00 82.12 98 PHE A CA 1
ATOM 730 C C . PHE A 1 98 ? -1.251 -3.963 -5.471 1.00 82.12 98 PHE A C 1
ATOM 732 O O . PHE A 1 98 ? -0.327 -4.562 -6.020 1.00 82.12 98 PHE A O 1
ATOM 739 N N . VAL A 1 99 ? -2.467 -3.876 -6.020 1.00 85.69 99 VAL A N 1
ATOM 740 C CA . VAL A 1 99 ? -2.821 -4.536 -7.284 1.00 85.69 99 VAL A CA 1
ATOM 741 C C . VAL A 1 99 ? -2.028 -3.953 -8.454 1.00 85.69 99 VAL A C 1
ATOM 743 O O . VAL A 1 99 ? -1.522 -4.715 -9.274 1.00 85.69 99 VAL A O 1
ATOM 746 N N . SER A 1 100 ? -1.859 -2.629 -8.530 1.00 83.25 100 SER A N 1
ATOM 747 C CA . SER A 1 100 ? -1.082 -2.017 -9.616 1.00 83.25 100 SER A CA 1
ATOM 748 C C . SER A 1 100 ? 0.391 -2.424 -9.597 1.00 83.25 100 SER A C 1
ATOM 750 O O . SER A 1 100 ? 0.943 -2.723 -10.652 1.00 83.25 100 SER A O 1
ATOM 752 N N . ILE A 1 101 ? 1.021 -2.491 -8.417 1.00 82.88 101 ILE A N 1
ATOM 753 C CA . ILE A 1 101 ? 2.418 -2.937 -8.294 1.00 82.88 101 ILE A CA 1
ATOM 754 C C . 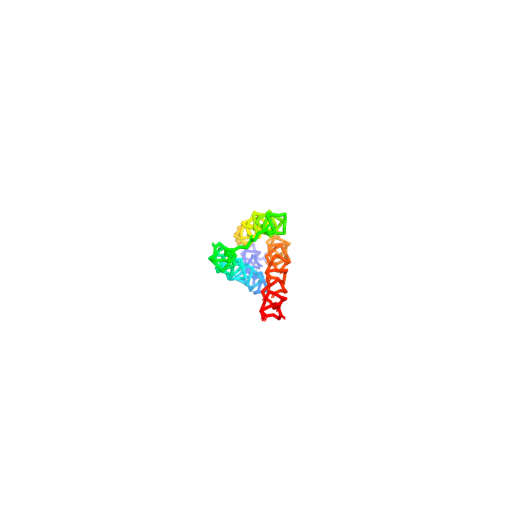ILE A 1 101 ? 2.541 -4.408 -8.703 1.00 82.88 101 ILE A C 1
ATOM 756 O O . ILE A 1 101 ? 3.461 -4.767 -9.433 1.00 82.88 101 ILE A O 1
ATOM 760 N N . LEU A 1 102 ? 1.589 -5.248 -8.291 1.00 84.31 102 LEU A N 1
ATOM 761 C CA . LEU A 1 102 ? 1.575 -6.665 -8.647 1.00 84.31 102 LEU A CA 1
ATOM 762 C C . LEU A 1 102 ? 1.453 -6.877 -10.164 1.00 84.31 102 LEU A C 1
ATOM 764 O O . LEU A 1 102 ? 2.173 -7.698 -10.726 1.00 84.31 102 LEU A O 1
ATOM 768 N N . ILE A 1 103 ? 0.602 -6.097 -10.838 1.00 85.50 103 ILE A N 1
ATOM 769 C CA . ILE A 1 103 ? 0.495 -6.116 -12.304 1.00 85.50 103 ILE A CA 1
ATOM 770 C C . ILE A 1 103 ? 1.819 -5.688 -12.947 1.00 85.50 103 ILE A C 1
ATOM 772 O O . ILE A 1 103 ? 2.298 -6.376 -13.845 1.00 85.50 103 ILE A O 1
ATOM 776 N N . LEU A 1 104 ? 2.429 -4.593 -12.480 1.00 81.50 104 LEU A N 1
ATOM 777 C CA . LEU A 1 104 ? 3.709 -4.115 -13.014 1.00 81.50 104 LEU A CA 1
ATOM 778 C C . LEU A 1 104 ? 4.824 -5.154 -12.863 1.00 81.50 104 LEU A C 1
ATOM 780 O O . LEU A 1 104 ? 5.602 -5.334 -13.793 1.00 81.50 104 LEU A O 1
ATOM 784 N N . MET A 1 105 ? 4.875 -5.873 -11.738 1.00 79.69 105 MET A N 1
ATOM 785 C CA . MET A 1 105 ? 5.843 -6.955 -11.546 1.00 79.69 105 MET A CA 1
ATOM 786 C C . MET A 1 105 ? 5.626 -8.111 -12.526 1.00 79.69 105 MET A C 1
ATOM 788 O O . MET A 1 105 ? 6.593 -8.599 -13.099 1.00 79.69 105 MET A O 1
ATOM 792 N N . ILE A 1 106 ? 4.378 -8.538 -12.749 1.00 85.00 106 ILE A N 1
ATOM 793 C CA . ILE A 1 106 ? 4.074 -9.609 -13.714 1.00 85.00 106 ILE A CA 1
ATOM 794 C C . ILE A 1 106 ? 4.462 -9.184 -15.133 1.00 85.00 106 ILE A C 1
ATOM 796 O O . ILE A 1 106 ? 5.065 -9.966 -15.861 1.00 85.00 106 ILE A O 1
ATOM 800 N N . VAL A 1 107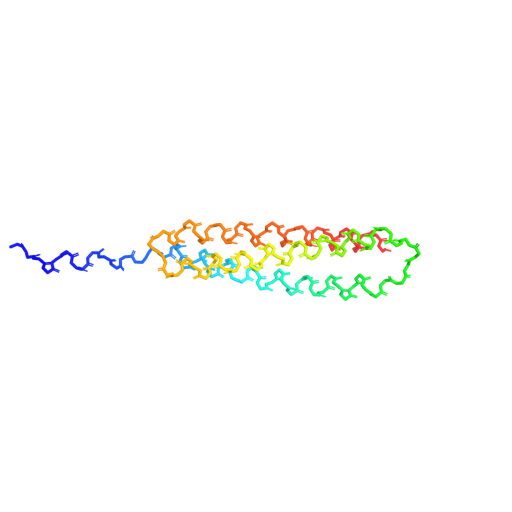 ? 4.131 -7.948 -15.520 1.00 82.50 107 VAL A N 1
ATOM 801 C CA . VAL A 1 107 ? 4.497 -7.401 -16.833 1.00 82.50 107 VAL A CA 1
ATOM 802 C C . VAL A 1 107 ? 6.015 -7.311 -16.977 1.00 82.50 107 VAL A C 1
ATOM 804 O O . VAL A 1 107 ? 6.533 -7.705 -18.015 1.00 82.50 107 VAL A O 1
ATOM 807 N N . GLY A 1 108 ? 6.724 -6.855 -15.941 1.00 76.00 108 GLY A N 1
ATOM 808 C CA . GLY A 1 108 ? 8.187 -6.808 -15.926 1.00 76.00 108 GLY A CA 1
ATOM 809 C C . GLY A 1 108 ? 8.821 -8.189 -16.107 1.00 76.00 108 GLY A C 1
ATOM 810 O O . GLY A 1 108 ? 9.677 -8.347 -16.964 1.00 76.00 108 GLY A O 1
ATOM 811 N N . LEU A 1 109 ? 8.336 -9.203 -15.382 1.00 76.94 109 LEU A N 1
ATOM 812 C CA . LEU A 1 109 ? 8.814 -10.589 -15.505 1.00 76.94 109 LEU A CA 1
ATOM 813 C C . LEU A 1 109 ? 8.545 -11.220 -16.880 1.00 76.94 109 LEU A C 1
ATOM 815 O O . LEU A 1 109 ? 9.237 -12.153 -17.258 1.00 76.94 109 LEU A O 1
ATOM 819 N N . MET A 1 110 ? 7.509 -10.772 -17.593 1.00 76.94 110 MET A N 1
ATOM 820 C CA . MET A 1 110 ? 7.190 -11.246 -18.948 1.00 76.94 110 MET A CA 1
ATOM 821 C C . MET A 1 110 ? 7.962 -10.497 -20.040 1.00 76.94 110 MET A C 1
ATOM 823 O O . MET A 1 110 ? 7.938 -10.920 -21.194 1.00 76.94 110 MET A O 1
ATOM 827 N N . ALA A 1 111 ? 8.545 -9.346 -19.701 1.00 69.06 111 ALA A N 1
ATOM 828 C CA . ALA A 1 111 ? 9.315 -8.517 -20.619 1.00 69.06 111 ALA A CA 1
ATOM 829 C C . ALA A 1 111 ? 10.811 -8.883 -20.645 1.00 69.06 111 ALA A C 1
ATOM 831 O O . ALA A 1 111 ? 11.495 -8.480 -21.587 1.00 69.06 111 ALA A O 1
ATOM 832 N N . GLU A 1 112 ? 11.296 -9.618 -19.638 1.00 57.12 112 GLU A N 1
ATOM 833 C CA . GLU A 1 112 ? 12.577 -10.348 -19.657 1.00 57.12 112 GLU A CA 1
ATOM 834 C C . GLU A 1 112 ? 12.475 -11.640 -20.484 1.00 57.12 112 GLU A C 1
ATOM 836 O O . GLU A 1 112 ? 13.452 -11.939 -21.211 1.00 57.12 112 GLU A O 1
#

Organism: NCBI:txid230954

Foldseek 3Di:
DDPVVVVVPPPPPPPVLLVLLVLLQVLLVVLVVLLVVQCVVLVPDDDDPVPVSVVSVVLSVVLNVLSVQLNVLSVVLVPDPVSNVSSVSSNVSSVVSSVVSVVVVVVVVVVD

pLDDT: mean 73.22, std 11.7, range [42.28, 87.12]

Sequence (112 aa):
MDIVNLYFFSQKTNPNRFGFALTSFILGLLGILLLLVLFITVGSIQSETDSAYAAVGMIAILSLIVNIIGIIFGALSFKTSNGKGFAIAGFVLSLVPFVSILILMIVGLMAE

Radius of gyration: 19.72 Å; chains: 1; bounding box: 57×19×58 Å